Protein AF-A0A9Q3ERA1-F1 (afdb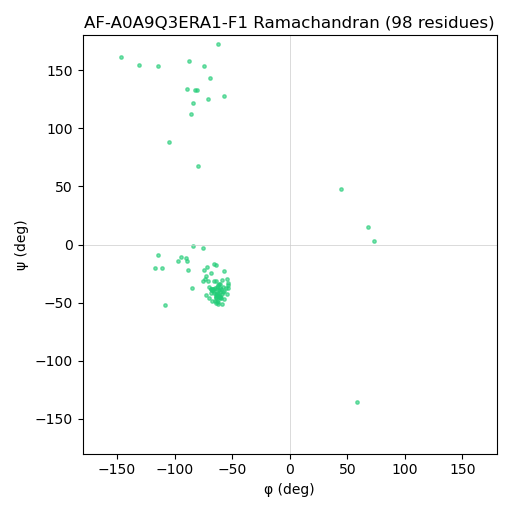_monomer)

pLDDT: mean 90.44, std 6.69, range [62.78, 97.25]

Solvent-accessible surface area (backbone atoms only — not comparable to full-atom values): 5962 Å² total; per-residue (Å²): 134,58,72,68,57,50,51,55,54,48,54,52,45,50,63,74,26,55,93,45,66,84,44,40,81,72,45,48,64,54,52,55,49,50,59,34,65,39,63,35,87,91,74,75,43,17,59,44,32,75,72,68,77,44,83,86,76,48,73,68,33,53,75,54,45,33,84,84,52,49,68,62,91,76,54,85,48,72,66,55,48,50,51,52,55,50,54,37,54,51,48,50,51,53,54,52,62,77,73,108

Organism: NCBI:txid1389203

Sequence (100 aa):
MVERGHKQLKDALVKMCGENGGKWKKYLPLVTLADRISTKQTTGFSPFELQFGQLPVLPIEIESKTFLAVEWHKISTTEELLEAGAKQSEVKEEMRMKAA

Radius of gyration: 18.14 Å; Cα contacts (8 Å, |Δi|>4): 60; chains: 1; bounding box: 37×23×52 Å

Secondary structure (DSSP, 8-state):
--HHHHHHHHHHHHHHHTT-GGGHHHHHHHHHHHHHHSPPTTTSS-HHHHHHSS----HHHHHTT-TTTS-GGG--SHHHHHHHHHHHHHHHHHHHHHH-

Nearest PDB structures (foldseek):
  3s3o-assembly1_B-2  TM=7.030E-01  e=5.774E-02  Human spumaretrovirus
  3s3n-assembly1_B-2  TM=7.057E-01  e=6.482E-02  Human spumaretrovirus
  3oyi-assembly1_B  TM=7.061E-01  e=1.030E-01  Human spumaretrovirus
  3oyj-assembly1_A-2  TM=6.303E-01  e=6.118E-02  Human spumaretrovirus
  7q5b-assembly1_A  TM=5.302E-01  e=1.156E-01  Saccharomyces cerevisiae S288C

Mean predicted aligned error: 5.43 Å

Structure (mmCIF, N/CA/C/O backbone):
data_AF-A0A9Q3ERA1-F1
#
_entry.id   AF-A0A9Q3ERA1-F1
#
loop_
_atom_site.group_PDB
_atom_site.id
_atom_site.type_symbol
_atom_site.label_atom_id
_atom_site.label_alt_id
_atom_site.label_comp_id
_atom_site.label_asym_id
_atom_site.label_entity_id
_atom_site.label_seq_id
_atom_site.pdbx_PDB_ins_code
_atom_site.Cartn_x
_atom_site.Cartn_y
_atom_site.Cartn_z
_atom_site.occupancy
_atom_site.B_iso_or_equiv
_atom_site.auth_seq_id
_atom_site.auth_comp_id
_atom_site.auth_asym_id
_atom_site.auth_atom_id
_atom_site.pdbx_PDB_model_num
ATOM 1 N N . MET A 1 1 ? -7.456 4.338 -23.289 1.00 62.78 1 MET A N 1
ATOM 2 C CA . MET A 1 1 ? -6.239 4.930 -22.689 1.00 62.78 1 MET A CA 1
ATOM 3 C C . MET A 1 1 ? -5.369 3.812 -22.115 1.00 62.78 1 MET A C 1
ATOM 5 O O . MET A 1 1 ? -5.337 3.630 -20.911 1.00 62.78 1 MET A O 1
ATOM 9 N N . VAL A 1 2 ? -4.724 3.017 -22.971 1.00 70.75 2 VAL A N 1
ATOM 10 C CA . VAL A 1 2 ? -3.921 1.851 -22.541 1.00 70.75 2 VAL A CA 1
ATOM 11 C C . VAL A 1 2 ? -2.434 2.163 -22.724 1.00 70.75 2 VAL A C 1
ATOM 13 O O . VAL A 1 2 ? -1.669 2.184 -21.765 1.00 70.75 2 VAL A O 1
ATOM 16 N N . GLU A 1 3 ? -2.067 2.606 -23.926 1.00 79.50 3 GLU A N 1
ATOM 17 C CA . GLU A 1 3 ? -0.684 2.937 -24.297 1.00 79.50 3 GLU A CA 1
ATOM 18 C C . GLU A 1 3 ? -0.019 4.017 -23.427 1.00 79.50 3 GLU A C 1
ATOM 20 O O . GLU A 1 3 ? 1.165 3.919 -23.103 1.00 79.50 3 GLU A O 1
ATOM 25 N N . ARG A 1 4 ? -0.764 5.046 -22.991 1.00 77.31 4 ARG A N 1
ATOM 26 C CA . ARG A 1 4 ? -0.191 6.101 -22.133 1.00 77.31 4 ARG A CA 1
ATOM 27 C C . ARG A 1 4 ? 0.176 5.583 -20.740 1.00 77.31 4 ARG A C 1
ATOM 29 O O . ARG A 1 4 ? 1.256 5.912 -20.264 1.00 77.31 4 ARG A O 1
ATOM 36 N N . GLY A 1 5 ? -0.673 4.746 -20.138 1.00 77.00 5 GLY A N 1
ATOM 37 C CA . GLY A 1 5 ? -0.401 4.140 -18.829 1.00 77.00 5 GLY A CA 1
ATOM 38 C C . GLY A 1 5 ? 0.769 3.157 -18.882 1.00 77.00 5 GLY A C 1
ATOM 39 O O . GLY A 1 5 ? 1.629 3.153 -18.002 1.00 77.00 5 GLY A O 1
ATOM 40 N N . HIS A 1 6 ? 0.869 2.386 -19.969 1.00 85.69 6 HIS A N 1
ATOM 41 C CA . HIS A 1 6 ? 1.984 1.462 -20.182 1.00 85.69 6 HIS A CA 1
ATOM 42 C C . HIS A 1 6 ? 3.340 2.164 -20.263 1.00 85.69 6 HIS A C 1
ATOM 44 O O . HIS A 1 6 ? 4.334 1.610 -19.794 1.00 85.69 6 HIS A O 1
ATOM 50 N N . LYS A 1 7 ? 3.398 3.387 -20.808 1.00 90.88 7 LYS A N 1
ATOM 51 C CA . LYS A 1 7 ? 4.644 4.161 -20.849 1.00 90.88 7 LYS A CA 1
ATOM 52 C C . LYS A 1 7 ? 5.200 4.396 -19.442 1.00 90.88 7 LYS A C 1
ATOM 54 O O . LYS A 1 7 ? 6.347 4.052 -19.186 1.00 90.88 7 LYS A O 1
ATOM 59 N N . GLN A 1 8 ? 4.379 4.903 -18.526 1.00 89.75 8 GLN A N 1
ATOM 60 C CA . GLN A 1 8 ? 4.805 5.223 -17.157 1.00 89.75 8 GLN A CA 1
ATOM 61 C C . GLN A 1 8 ? 5.202 3.966 -16.373 1.00 89.75 8 GLN A C 1
ATOM 63 O O . GLN A 1 8 ? 6.212 3.969 -15.670 1.00 89.75 8 GLN A O 1
ATOM 68 N N . LEU A 1 9 ? 4.454 2.872 -16.547 1.00 92.38 9 LEU A N 1
ATOM 69 C CA . LEU A 1 9 ? 4.764 1.582 -15.930 1.00 92.38 9 LEU A CA 1
ATOM 70 C C . LEU A 1 9 ? 6.115 1.032 -16.412 1.00 92.38 9 LEU A C 1
ATOM 72 O O . LEU A 1 9 ? 6.931 0.578 -15.609 1.00 92.38 9 LEU A O 1
ATOM 76 N N . LYS A 1 10 ? 6.369 1.102 -17.724 1.00 93.44 10 LYS A N 1
ATOM 77 C CA . LYS A 1 10 ? 7.634 0.680 -18.332 1.00 93.44 10 LYS A CA 1
ATOM 78 C C . LYS A 1 10 ? 8.797 1.538 -17.841 1.00 93.44 10 LYS A C 1
ATOM 80 O O . LYS A 1 10 ? 9.824 0.985 -17.461 1.00 93.44 10 LYS A O 1
ATOM 85 N N . ASP A 1 11 ? 8.635 2.857 -17.817 1.00 94.38 11 ASP A N 1
ATOM 86 C CA . ASP A 1 11 ? 9.686 3.783 -17.387 1.00 94.38 11 ASP A CA 1
ATOM 87 C C . ASP A 1 11 ? 10.056 3.544 -15.909 1.00 94.38 11 ASP A C 1
ATOM 89 O O . ASP A 1 11 ? 11.238 3.472 -15.563 1.00 94.38 11 ASP A O 1
ATOM 93 N N . ALA A 1 12 ? 9.061 3.311 -15.044 1.00 95.06 12 ALA A N 1
ATOM 94 C CA . ALA A 1 12 ? 9.282 2.918 -13.652 1.00 95.06 12 ALA A CA 1
ATOM 95 C C . ALA A 1 12 ? 9.991 1.558 -13.536 1.00 95.06 12 ALA A C 1
ATOM 97 O O . ALA A 1 12 ? 10.925 1.414 -12.748 1.00 95.06 12 ALA A O 1
ATOM 98 N N . LEU A 1 13 ? 9.595 0.565 -14.340 1.00 95.56 13 LEU A N 1
ATOM 99 C CA . LEU A 1 13 ? 10.223 -0.756 -14.336 1.00 95.56 13 LEU A CA 1
ATOM 100 C C . LEU A 1 13 ? 11.691 -0.700 -14.772 1.00 95.56 13 LEU A C 1
ATOM 102 O O . LEU A 1 13 ? 12.539 -1.302 -14.114 1.00 95.56 13 LEU A O 1
ATOM 106 N N . VAL A 1 14 ? 12.001 0.045 -15.837 1.00 95.69 14 VAL A N 1
ATOM 107 C CA . VAL A 1 14 ? 13.380 0.275 -16.298 1.00 95.69 14 VAL A CA 1
ATOM 108 C C . VAL A 1 14 ? 14.196 0.942 -15.193 1.00 95.69 14 VAL A C 1
ATOM 110 O O . VAL A 1 14 ? 15.279 0.462 -14.862 1.00 95.69 14 VAL A O 1
ATOM 113 N N . LYS A 1 15 ? 13.646 1.978 -14.547 1.00 96.06 15 LYS A N 1
ATOM 114 C CA . LYS A 1 15 ? 14.303 2.663 -13.426 1.00 96.06 15 LYS A CA 1
ATOM 115 C C . LYS A 1 15 ? 14.610 1.717 -12.260 1.00 96.06 15 LYS A C 1
ATOM 117 O O . LYS A 1 15 ? 15.704 1.776 -11.711 1.00 96.06 15 LYS A O 1
ATOM 122 N N . MET A 1 16 ? 13.681 0.829 -11.903 1.00 96.19 16 MET A N 1
ATOM 123 C CA . MET A 1 16 ? 13.875 -0.139 -10.814 1.00 96.19 16 MET A CA 1
ATOM 124 C C . MET A 1 16 ? 14.871 -1.252 -11.164 1.00 96.19 16 MET A C 1
ATOM 126 O O . MET A 1 16 ? 15.566 -1.756 -10.283 1.00 96.19 16 MET A O 1
ATOM 130 N N . CYS A 1 17 ? 14.962 -1.641 -12.438 1.00 95.38 17 CYS A N 1
ATOM 131 C CA . CYS A 1 17 ? 15.950 -2.623 -12.890 1.00 95.38 17 CYS A CA 1
ATOM 132 C C . CYS A 1 17 ? 17.377 -2.049 -12.921 1.00 95.38 17 CYS A C 1
ATOM 134 O O . CYS A 1 17 ? 18.341 -2.802 -12.744 1.00 95.38 17 CYS A O 1
ATOM 136 N N . GLY A 1 18 ? 17.510 -0.730 -13.102 1.00 92.94 18 GLY A N 1
ATOM 137 C CA . GLY A 1 18 ? 18.798 -0.059 -13.254 1.00 92.94 18 GLY A CA 1
ATOM 138 C C . 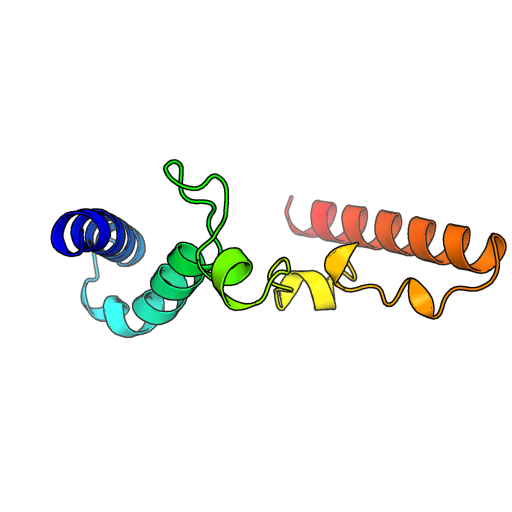GLY A 1 18 ? 19.566 -0.628 -14.447 1.00 92.94 18 GLY A C 1
ATOM 139 O O . GLY A 1 18 ? 18.991 -0.886 -15.501 1.00 92.94 18 GLY A O 1
ATOM 140 N N . GLU A 1 19 ? 20.857 -0.888 -14.262 1.00 92.31 19 GLU A N 1
ATOM 141 C CA . GLU A 1 19 ? 21.726 -1.454 -15.306 1.00 92.31 19 GLU A CA 1
ATOM 142 C C . GLU A 1 19 ? 21.444 -2.938 -15.598 1.00 92.31 19 GLU A C 1
ATOM 144 O O . GLU A 1 19 ? 21.799 -3.448 -16.658 1.00 92.31 19 GLU A O 1
ATOM 149 N N . ASN A 1 20 ? 20.778 -3.652 -14.680 1.00 92.06 20 ASN A N 1
ATOM 150 C CA . ASN A 1 20 ? 20.481 -5.073 -14.842 1.00 92.06 20 ASN A CA 1
ATOM 151 C C . ASN A 1 20 ? 19.008 -5.297 -15.201 1.00 92.06 20 ASN A C 1
ATOM 153 O O . ASN A 1 20 ? 18.165 -5.580 -14.342 1.00 92.06 20 ASN A O 1
ATOM 157 N N . GLY A 1 21 ? 18.726 -5.267 -16.506 1.00 89.25 21 GLY A N 1
ATOM 158 C CA . GLY A 1 21 ? 17.405 -5.562 -17.063 1.00 89.25 21 GLY A CA 1
ATOM 159 C C . GLY A 1 21 ? 16.857 -6.945 -16.691 1.00 89.25 21 GLY A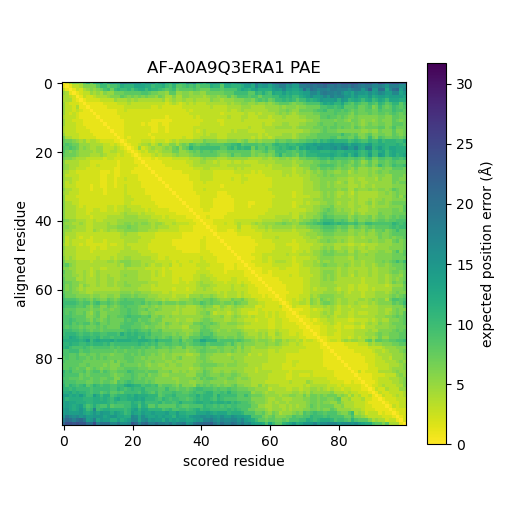 C 1
ATOM 160 O O . GLY A 1 21 ? 15.644 -7.121 -16.644 1.00 89.25 21 GLY A O 1
ATOM 161 N N . GLY A 1 22 ? 17.704 -7.918 -16.334 1.00 93.00 22 GLY A N 1
ATOM 162 C CA . GLY A 1 22 ? 17.283 -9.257 -15.903 1.00 93.00 22 GLY A CA 1
ATOM 163 C C . GLY A 1 22 ? 16.468 -9.273 -14.603 1.00 93.00 22 GLY A C 1
ATOM 164 O O . GLY A 1 22 ? 15.741 -10.232 -14.342 1.00 93.00 22 GLY A O 1
ATOM 165 N N . LYS A 1 23 ? 16.516 -8.194 -13.809 1.00 95.06 23 LYS A N 1
ATOM 166 C CA . LYS A 1 23 ? 15.739 -8.057 -12.567 1.00 95.06 23 LYS A CA 1
ATOM 167 C C . LYS A 1 23 ? 14.252 -7.755 -12.800 1.00 95.06 23 LYS A C 1
ATOM 169 O O . LYS A 1 23 ? 13.495 -7.715 -11.830 1.00 95.06 23 LYS A O 1
ATOM 174 N N . TRP A 1 24 ? 13.800 -7.582 -14.046 1.00 95.00 24 TRP A N 1
ATOM 175 C CA . TRP A 1 24 ? 12.417 -7.194 -14.353 1.00 95.00 24 TRP A CA 1
ATOM 176 C C . TRP A 1 24 ? 11.372 -8.131 -13.737 1.00 95.00 24 TRP A C 1
ATOM 178 O O . TRP A 1 24 ? 10.367 -7.654 -13.220 1.00 95.00 24 TRP A O 1
ATOM 188 N N . LYS A 1 25 ? 11.633 -9.447 -13.692 1.00 95.38 25 LYS A N 1
ATOM 189 C CA . LYS A 1 25 ? 10.726 -10.427 -13.065 1.00 95.38 25 LYS A CA 1
ATOM 190 C C . LYS A 1 25 ? 10.499 -10.150 -11.576 1.00 95.38 25 LYS A C 1
ATOM 192 O O . LYS A 1 25 ? 9.401 -10.367 -11.080 1.00 95.38 25 LYS A O 1
ATOM 197 N N . LYS A 1 26 ? 11.523 -9.648 -10.876 1.00 95.81 26 LYS A N 1
ATOM 198 C CA . LYS A 1 26 ? 11.446 -9.272 -9.457 1.00 95.81 26 LYS A CA 1
ATOM 199 C C . LYS A 1 26 ? 10.645 -7.984 -9.263 1.00 95.81 26 LYS A C 1
ATOM 201 O O . LYS A 1 26 ? 9.848 -7.897 -8.337 1.00 95.81 26 LYS A O 1
ATOM 206 N N . TYR A 1 27 ? 10.869 -6.981 -10.112 1.00 96.62 27 TYR A N 1
ATOM 207 C CA . TYR A 1 27 ? 10.287 -5.649 -9.923 1.00 96.62 27 TYR A CA 1
ATOM 208 C C . TYR A 1 27 ? 8.908 -5.471 -10.556 1.00 96.62 27 TYR A C 1
ATOM 210 O O . TYR A 1 27 ? 8.155 -4.613 -10.105 1.00 96.62 27 TYR A O 1
ATOM 218 N N . LEU A 1 28 ? 8.536 -6.278 -11.551 1.00 95.81 28 LEU A N 1
ATOM 219 C CA . LEU A 1 28 ? 7.248 -6.155 -12.230 1.00 95.81 28 LEU A CA 1
ATOM 220 C C . LEU A 1 28 ? 6.044 -6.258 -11.267 1.00 95.81 28 LEU A C 1
ATOM 222 O O . LEU A 1 28 ? 5.181 -5.377 -11.328 1.00 95.81 28 LEU A O 1
ATOM 226 N N . PRO A 1 29 ? 5.969 -7.232 -10.334 1.00 95.94 29 PRO A N 1
ATOM 227 C CA . PRO A 1 29 ? 4.889 -7.268 -9.344 1.00 95.94 29 PRO A CA 1
ATOM 228 C C . PRO A 1 29 ? 4.855 -6.024 -8.444 1.00 95.94 29 PRO A C 1
ATOM 230 O O . PRO A 1 29 ? 3.782 -5.517 -8.136 1.00 95.94 29 PRO A O 1
ATOM 233 N N . LEU A 1 30 ? 6.022 -5.490 -8.068 1.00 95.56 30 LEU A N 1
ATOM 234 C CA . LEU A 1 30 ? 6.126 -4.320 -7.190 1.00 95.56 30 LEU A CA 1
ATOM 235 C C . LEU A 1 30 ? 5.654 -3.042 -7.890 1.00 95.56 30 LEU A C 1
ATOM 237 O O . LEU A 1 30 ? 4.869 -2.279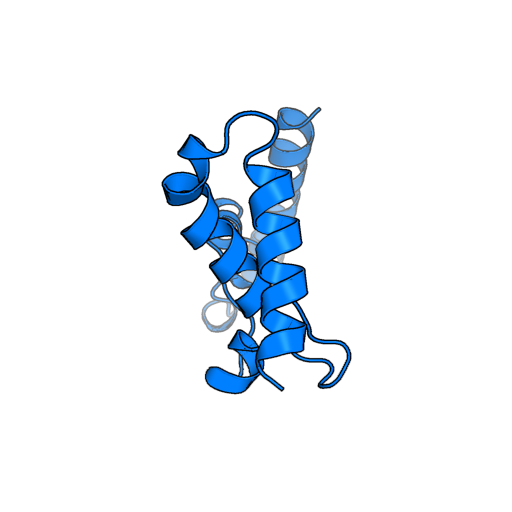 -7.336 1.00 95.56 30 LEU A O 1
ATOM 241 N N . VAL A 1 31 ? 6.091 -2.832 -9.133 1.00 95.69 31 VAL A N 1
ATOM 242 C CA . VAL A 1 31 ? 5.716 -1.662 -9.937 1.00 95.69 31 VAL A CA 1
ATOM 243 C C . VAL A 1 31 ? 4.228 -1.702 -10.300 1.00 95.69 31 VAL A C 1
ATOM 245 O O . VAL A 1 31 ? 3.551 -0.680 -10.238 1.00 95.69 31 VAL A O 1
ATOM 248 N N . THR A 1 32 ? 3.690 -2.880 -10.624 1.00 94.88 32 THR A N 1
ATOM 249 C CA . THR A 1 32 ? 2.253 -3.036 -10.917 1.00 94.88 32 THR A CA 1
ATOM 250 C C . THR A 1 32 ? 1.379 -2.866 -9.678 1.00 94.88 32 THR A C 1
ATOM 252 O O . THR A 1 32 ? 0.299 -2.290 -9.782 1.00 94.88 32 THR A O 1
ATOM 255 N N . LEU A 1 33 ? 1.828 -3.319 -8.502 1.00 95.06 33 LEU A N 1
ATOM 256 C CA . LEU A 1 33 ? 1.149 -3.023 -7.241 1.00 95.06 33 LEU A CA 1
ATOM 257 C C . LEU A 1 33 ? 1.137 -1.515 -6.976 1.00 95.06 33 LEU A C 1
ATOM 259 O O . LEU A 1 33 ? 0.063 -0.958 -6.769 1.00 95.06 33 LEU A O 1
ATOM 263 N N . ALA A 1 34 ? 2.301 -0.860 -7.054 1.00 95.00 34 ALA A N 1
ATOM 264 C CA . ALA A 1 34 ? 2.428 0.582 -6.861 1.00 95.00 34 ALA A CA 1
ATOM 265 C C . ALA A 1 34 ? 1.499 1.371 -7.798 1.00 95.00 34 ALA A C 1
ATOM 267 O O . ALA A 1 34 ? 0.817 2.292 -7.355 1.00 95.00 34 ALA A O 1
ATOM 268 N N . ASP A 1 35 ? 1.400 0.976 -9.071 1.00 94.00 35 ASP A N 1
ATOM 269 C CA . ASP A 1 35 ? 0.508 1.624 -10.036 1.00 94.00 35 ASP A CA 1
ATOM 270 C C . ASP A 1 35 ? -0.982 1.508 -9.663 1.00 94.00 35 ASP A C 1
ATOM 272 O O . ASP A 1 35 ? -1.741 2.460 -9.861 1.00 94.00 35 ASP A O 1
ATOM 276 N N . ARG A 1 36 ? -1.393 0.365 -9.097 1.00 94.88 36 ARG A N 1
ATOM 277 C CA . ARG A 1 36 ? -2.782 0.099 -8.685 1.00 94.88 36 ARG A CA 1
ATOM 278 C C . ARG A 1 36 ? -3.190 0.823 -7.408 1.00 94.88 36 ARG A C 1
ATOM 280 O O . ARG A 1 36 ? -4.366 1.140 -7.268 1.00 94.88 36 ARG A O 1
ATOM 287 N N . ILE A 1 37 ? -2.255 1.053 -6.491 1.00 95.88 37 ILE A N 1
ATOM 288 C CA . ILE A 1 37 ? -2.527 1.728 -5.211 1.00 95.88 37 ILE A CA 1
ATOM 289 C C . ILE A 1 37 ? -2.249 3.234 -5.260 1.00 95.88 37 ILE A C 1
ATOM 291 O O . ILE A 1 37 ? -2.619 3.952 -4.341 1.00 95.88 37 ILE A O 1
ATOM 295 N N . SER A 1 38 ? -1.611 3.730 -6.324 1.00 94.69 38 SER A N 1
ATOM 296 C CA . SER A 1 38 ? -1.339 5.159 -6.487 1.00 94.69 38 SER A CA 1
ATOM 297 C C . SER A 1 38 ? -2.549 5.901 -7.042 1.00 94.69 38 SER A C 1
ATOM 299 O O . SER A 1 38 ? -3.134 5.502 -8.054 1.00 94.69 38 SER A O 1
ATOM 301 N N . THR A 1 39 ? -2.876 7.032 -6.423 1.00 95.00 39 THR A N 1
ATOM 302 C CA . THR A 1 39 ? -3.919 7.952 -6.878 1.00 95.00 39 THR A CA 1
ATOM 303 C C . THR A 1 39 ? -3.653 8.436 -8.303 1.00 95.00 39 THR A C 1
ATOM 305 O O . THR A 1 39 ? -2.571 8.941 -8.614 1.00 95.00 39 THR A O 1
ATOM 308 N N . LYS A 1 40 ? -4.645 8.315 -9.19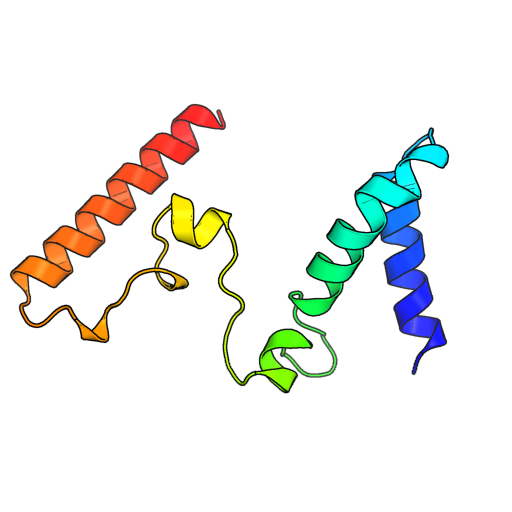3 1.00 92.38 40 LYS A N 1
ATOM 309 C CA . LYS A 1 40 ? -4.550 8.850 -10.558 1.00 92.38 40 LYS A CA 1
ATOM 310 C C . LYS A 1 40 ? -5.060 10.286 -10.588 1.00 92.38 40 LYS A C 1
ATOM 312 O O . LYS A 1 40 ? -6.154 10.572 -10.115 1.00 92.38 40 LYS A O 1
ATOM 317 N N . GLN A 1 41 ? -4.313 11.179 -11.236 1.00 90.62 41 GLN A N 1
ATOM 318 C CA . GLN A 1 41 ? -4.686 12.598 -11.356 1.00 90.62 41 GLN A CA 1
ATOM 319 C C . GLN A 1 41 ? -6.043 12.822 -12.040 1.00 90.62 41 GLN A C 1
ATOM 321 O O . GLN A 1 41 ? -6.726 13.793 -11.748 1.00 90.62 41 GLN A O 1
ATOM 326 N N . THR A 1 42 ? -6.439 11.932 -12.952 1.00 90.12 42 THR A N 1
ATOM 327 C CA . THR A 1 42 ? -7.686 12.059 -13.719 1.00 90.12 42 THR A CA 1
ATOM 328 C C . THR A 1 42 ? -8.936 11.763 -12.902 1.00 90.12 42 THR A C 1
ATOM 330 O O . THR A 1 42 ? -9.997 12.281 -13.223 1.00 90.12 42 THR A O 1
ATOM 333 N N . THR A 1 43 ? -8.833 10.890 -11.900 1.00 93.12 43 THR A N 1
ATOM 334 C CA . THR A 1 43 ? -9.977 10.443 -11.090 1.00 93.12 43 THR A CA 1
ATOM 335 C C . THR A 1 43 ? -9.910 10.961 -9.662 1.00 93.12 43 THR A C 1
ATOM 337 O O . THR A 1 43 ? -10.931 10.974 -8.993 1.00 93.12 43 THR A O 1
ATOM 340 N N . GLY A 1 44 ? -8.730 11.360 -9.180 1.00 95.81 44 GLY A N 1
ATOM 341 C CA . GLY A 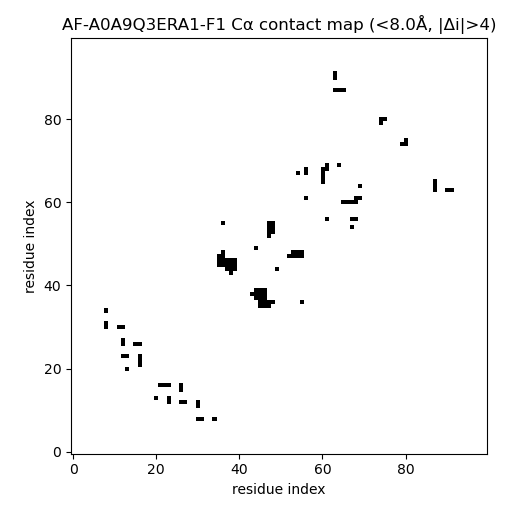1 44 ? -8.510 11.685 -7.770 1.00 95.81 44 GLY A CA 1
ATOM 342 C C . GLY A 1 44 ? -8.467 10.458 -6.853 1.00 95.81 44 GLY A C 1
ATOM 343 O O . GLY A 1 44 ? -8.277 10.618 -5.655 1.00 95.81 44 GLY A O 1
ATOM 344 N N . PHE A 1 45 ? -8.572 9.245 -7.410 1.00 95.81 45 PHE A N 1
ATOM 345 C CA . PHE A 1 45 ? -8.577 7.972 -6.682 1.00 95.81 45 PHE A CA 1
ATOM 346 C C . PHE A 1 45 ? -7.596 6.981 -7.308 1.00 95.81 45 PHE A C 1
ATOM 348 O O . PHE A 1 45 ? -7.282 7.060 -8.503 1.00 95.81 45 PHE A O 1
ATOM 355 N N . SER A 1 46 ? -7.102 6.032 -6.521 1.00 96.00 46 SER A N 1
ATOM 356 C CA . SER A 1 46 ? -6.336 4.897 -7.032 1.00 96.00 46 SER A CA 1
ATOM 357 C C . SER A 1 46 ? -7.249 3.871 -7.721 1.00 96.00 46 SER A C 1
ATOM 359 O O . SER A 1 46 ? -8.432 3.760 -7.387 1.00 96.00 46 SER A O 1
ATOM 361 N N . PRO A 1 47 ? -6.732 3.079 -8.680 1.00 95.38 47 PRO A N 1
ATOM 362 C CA . PRO A 1 47 ? -7.483 1.963 -9.253 1.00 95.38 47 PRO A CA 1
ATOM 363 C C . PRO A 1 47 ? -8.015 0.984 -8.198 1.00 95.38 47 PRO A C 1
ATOM 365 O O . PRO A 1 47 ? -9.106 0.449 -8.364 1.00 95.38 47 PRO A O 1
ATOM 368 N N . PHE A 1 48 ? -7.265 0.765 -7.113 1.00 97.25 48 PHE A N 1
ATOM 369 C CA . PHE A 1 48 ? -7.701 -0.066 -5.993 1.00 97.25 48 PHE A CA 1
ATOM 370 C C . PHE A 1 48 ? -8.944 0.515 -5.308 1.00 97.25 48 PHE A C 1
ATOM 372 O O . PHE A 1 48 ? -9.937 -0.191 -5.150 1.00 97.25 48 PHE A O 1
ATOM 379 N N . GLU A 1 49 ? -8.929 1.805 -4.968 1.00 96.94 49 GLU A N 1
ATOM 380 C CA . GLU A 1 49 ? -10.084 2.476 -4.356 1.00 96.94 49 GLU A CA 1
ATOM 381 C C . GLU A 1 49 ? -11.313 2.434 -5.264 1.00 96.94 49 GLU A C 1
ATOM 383 O O . GLU A 1 49 ? -12.411 2.152 -4.796 1.00 96.94 49 GLU A O 1
ATOM 388 N N . LEU A 1 50 ? -11.140 2.640 -6.572 1.00 97.06 50 LEU A N 1
ATOM 389 C CA . LEU A 1 50 ? -12.249 2.558 -7.528 1.00 97.06 50 LEU A CA 1
ATOM 390 C C . LEU A 1 50 ? -12.853 1.149 -7.618 1.00 97.06 50 LEU A C 1
ATOM 392 O O . LEU A 1 50 ? -14.044 1.010 -7.882 1.00 97.06 50 LEU A O 1
ATOM 396 N N . GLN A 1 51 ? -12.043 0.110 -7.414 1.00 97.25 51 GLN A N 1
ATOM 397 C CA . GLN A 1 51 ? -12.478 -1.282 -7.512 1.00 97.25 51 GLN A CA 1
ATOM 398 C C . GLN A 1 51 ? -13.109 -1.807 -6.216 1.00 97.25 51 GLN A C 1
ATOM 400 O O . GLN A 1 51 ? -14.039 -2.611 -6.278 1.00 97.25 51 GLN A O 1
ATOM 405 N N . PHE A 1 52 ? -12.582 -1.400 -5.059 1.00 96.50 52 PHE A N 1
ATOM 406 C CA . PHE A 1 52 ? -12.942 -1.966 -3.753 1.00 96.50 52 PHE A CA 1
ATOM 407 C C . PHE A 1 52 ? -13.654 -0.981 -2.821 1.00 96.50 52 PHE A C 1
ATOM 409 O O . PHE A 1 52 ? -14.121 -1.393 -1.761 1.00 96.50 52 PHE A O 1
ATOM 416 N N . GLY A 1 53 ? -13.724 0.302 -3.179 1.00 96.06 53 GLY A N 1
ATOM 417 C CA . GLY A 1 53 ? -14.355 1.345 -2.368 1.00 96.06 53 GLY A CA 1
ATOM 418 C C . GLY A 1 53 ? -13.618 1.671 -1.065 1.00 96.06 53 GLY A C 1
ATOM 419 O O . GLY A 1 53 ? -14.206 2.287 -0.182 1.00 96.06 53 GLY A O 1
ATOM 420 N N . GLN A 1 54 ? -12.361 1.246 -0.913 1.00 93.38 54 GLN A N 1
ATOM 421 C CA . GLN A 1 54 ? -11.565 1.443 0.301 1.00 93.38 54 GLN A CA 1
ATOM 422 C C . GLN A 1 54 ? -10.078 1.627 -0.019 1.00 93.38 54 GLN A C 1
ATOM 424 O O . GLN A 1 54 ? -9.615 1.237 -1.094 1.00 93.38 54 GLN A O 1
ATOM 429 N N . LEU A 1 55 ? -9.328 2.182 0.935 1.00 94.31 55 LEU A N 1
ATOM 430 C CA . LEU A 1 55 ? -7.875 2.301 0.837 1.00 94.31 55 LEU A CA 1
ATOM 431 C C . LEU A 1 55 ? -7.200 0.920 0.939 1.00 94.31 55 LEU A C 1
ATOM 433 O O . LEU A 1 55 ? -7.652 0.066 1.704 1.00 94.31 55 LEU A O 1
ATOM 437 N N . PRO A 1 56 ? -6.107 0.680 0.196 1.00 93.69 56 PRO A N 1
ATOM 438 C CA . PRO A 1 56 ? -5.357 -0.563 0.303 1.00 93.69 56 PRO A CA 1
ATOM 439 C C . PRO A 1 56 ? -4.601 -0.636 1.634 1.00 93.69 56 PRO A C 1
ATOM 441 O O . PRO A 1 56 ? -3.776 0.225 1.933 1.00 93.69 56 PRO A O 1
ATOM 444 N N . VAL A 1 57 ? -4.822 -1.705 2.401 1.00 93.38 57 VAL A N 1
ATOM 445 C CA . VAL A 1 57 ? -4.019 -2.024 3.592 1.00 93.38 57 VAL A CA 1
ATOM 446 C C . VAL A 1 57 ? -2.781 -2.810 3.153 1.00 93.38 57 VAL A C 1
ATOM 448 O O . VAL A 1 57 ? -2.888 -3.935 2.663 1.00 93.38 57 VAL A O 1
ATOM 451 N N . LEU A 1 58 ? -1.596 -2.209 3.281 1.00 92.06 58 LEU A N 1
ATOM 452 C CA . LEU A 1 58 ? -0.331 -2.832 2.874 1.00 92.06 58 LEU A CA 1
ATOM 453 C C . LEU A 1 58 ? 0.262 -3.683 4.010 1.00 92.06 58 LEU A C 1
ATOM 455 O O . LEU A 1 58 ? -0.003 -3.405 5.176 1.00 92.06 58 LEU A O 1
ATOM 459 N N . PRO A 1 59 ? 1.137 -4.668 3.724 1.00 90.12 59 PRO A N 1
ATOM 460 C CA . PRO A 1 59 ? 1.783 -5.461 4.775 1.00 90.12 59 PRO A CA 1
ATOM 461 C C . PRO A 1 59 ? 2.506 -4.618 5.839 1.00 90.12 59 PRO A C 1
ATOM 463 O O . PRO A 1 59 ? 2.424 -4.927 7.023 1.00 90.12 59 PRO A O 1
ATOM 466 N N . ILE A 1 60 ? 3.137 -3.513 5.427 1.00 87.56 60 ILE A N 1
ATOM 467 C CA . ILE A 1 60 ? 3.797 -2.570 6.343 1.00 87.56 60 ILE A CA 1
ATOM 468 C C . ILE A 1 60 ? 2.811 -1.855 7.277 1.00 87.56 60 ILE A C 1
ATOM 470 O O . ILE A 1 60 ? 3.156 -1.555 8.418 1.00 87.56 60 ILE A O 1
ATOM 474 N N . GLU A 1 61 ? 1.579 -1.619 6.818 1.00 89.94 61 GLU A N 1
ATOM 475 C CA . GLU A 1 61 ? 0.515 -1.008 7.618 1.00 89.94 61 GLU A CA 1
ATOM 476 C C . GLU A 1 61 ? 0.087 -1.963 8.738 1.00 89.94 61 GLU A C 1
ATOM 478 O O . GLU A 1 61 ? -0.113 -1.540 9.873 1.00 89.94 61 GLU A O 1
ATOM 483 N N . ILE A 1 62 ? 0.016 -3.264 8.431 1.00 88.69 62 ILE A N 1
ATOM 484 C CA . ILE A 1 62 ? -0.312 -4.321 9.396 1.00 88.69 62 ILE A CA 1
ATOM 485 C C . ILE A 1 62 ? 0.805 -4.466 10.430 1.00 88.69 62 ILE A C 1
ATOM 487 O O . ILE A 1 62 ? 0.533 -4.477 11.629 1.00 88.69 62 ILE A O 1
ATOM 491 N N . GLU A 1 63 ? 2.057 -4.548 9.973 1.00 86.19 63 GLU A N 1
ATOM 492 C CA . GLU A 1 63 ? 3.227 -4.680 10.847 1.00 86.19 63 GLU A CA 1
ATOM 493 C C . GLU A 1 63 ? 3.364 -3.480 11.792 1.00 86.19 63 GLU A C 1
ATOM 495 O O . GLU A 1 63 ? 3.534 -3.651 12.998 1.00 86.19 63 GLU A O 1
ATOM 500 N N . SER A 1 64 ? 3.202 -2.267 11.259 1.00 82.44 64 SER A N 1
ATOM 501 C CA . SER A 1 64 ? 3.324 -1.027 12.034 1.00 82.44 64 SER A CA 1
ATOM 502 C C . SER A 1 64 ? 2.036 -0.652 12.778 1.00 82.44 64 SER A C 1
ATOM 504 O O . SER A 1 64 ? 2.003 0.377 13.450 1.00 82.44 64 SER A O 1
ATOM 506 N N . LYS A 1 65 ? 0.965 -1.450 12.634 1.00 85.69 65 LYS A N 1
ATOM 507 C CA . LYS A 1 65 ? -0.388 -1.175 13.147 1.00 85.69 65 LYS A CA 1
ATOM 508 C C . LYS A 1 65 ? -0.830 0.264 12.884 1.00 85.69 65 LYS A C 1
ATOM 510 O O . LYS A 1 65 ? -1.302 0.958 13.786 1.00 85.69 65 LYS A O 1
ATOM 515 N N . THR A 1 66 ? -0.655 0.737 11.656 1.00 87.81 66 THR A N 1
ATOM 516 C CA . THR A 1 66 ? -1.066 2.091 11.272 1.00 87.81 66 THR A CA 1
ATOM 517 C C . THR A 1 66 ? -2.579 2.260 11.403 1.00 87.81 66 THR A C 1
ATOM 519 O O . THR A 1 66 ? -3.326 1.304 11.623 1.00 87.81 66 THR A O 1
ATOM 522 N N . PHE A 1 67 ? -3.061 3.491 11.235 1.00 87.69 67 PHE A N 1
ATOM 523 C CA . PHE A 1 67 ? -4.484 3.793 11.359 1.00 87.69 67 PHE A CA 1
ATOM 524 C C . PHE A 1 67 ? -5.376 2.912 10.468 1.00 87.69 67 PHE A C 1
ATOM 526 O O . PHE A 1 67 ? -6.473 2.557 10.881 1.00 87.69 67 PHE A O 1
ATOM 533 N N . LEU A 1 68 ? -4.902 2.512 9.284 1.00 88.88 68 LEU A N 1
ATOM 534 C CA . LEU A 1 68 ? -5.659 1.663 8.358 1.00 88.88 68 LEU A CA 1
ATOM 535 C C . LEU A 1 68 ? -5.733 0.190 8.789 1.00 88.88 68 LEU A C 1
ATOM 537 O O . LEU A 1 68 ? -6.629 -0.522 8.347 1.00 88.88 68 LEU A O 1
ATOM 541 N N . ALA A 1 69 ? -4.801 -0.273 9.623 1.00 89.12 69 ALA A N 1
ATOM 542 C CA . ALA A 1 69 ? -4.717 -1.668 10.048 1.00 89.12 69 ALA A CA 1
ATOM 543 C C . ALA A 1 69 ? -5.377 -1.945 11.409 1.00 89.12 69 ALA A C 1
ATOM 545 O O . ALA A 1 69 ? -5.584 -3.105 11.763 1.00 89.12 69 ALA A O 1
ATOM 546 N N . VAL A 1 70 ? -5.695 -0.906 12.189 1.00 89.19 70 VAL A N 1
ATOM 547 C CA . VAL A 1 70 ? -6.339 -1.059 13.500 1.00 89.19 70 VAL A CA 1
ATOM 548 C C . VAL A 1 70 ? -7.842 -1.282 13.340 1.00 89.19 70 VAL A C 1
ATOM 550 O O . VAL A 1 70 ? -8.543 -0.555 12.638 1.00 89.19 70 VAL A O 1
ATOM 553 N N . GLU A 1 71 ? -8.364 -2.279 14.050 1.00 89.19 71 GLU A N 1
ATOM 554 C CA . GLU A 1 71 ? -9.791 -2.596 14.086 1.00 89.19 71 GLU A CA 1
ATOM 555 C C . GLU A 1 71 ? -10.552 -1.651 15.030 1.00 89.19 71 GLU A C 1
ATOM 557 O O . GLU A 1 71 ? -11.068 -2.066 16.065 1.00 89.19 71 GLU A O 1
ATOM 562 N N . TRP A 1 72 ? -10.647 -0.367 14.670 1.00 89.50 72 TRP A N 1
ATOM 563 C CA . TRP A 1 72 ? -11.262 0.675 15.511 1.00 89.50 72 TRP A CA 1
ATOM 564 C C . TRP A 1 72 ? -12.690 0.355 15.962 1.00 89.50 72 TRP A C 1
ATOM 566 O O . TRP A 1 72 ? -13.097 0.749 17.045 1.00 89.50 72 TRP A O 1
ATOM 576 N N . HIS A 1 73 ? -13.443 -0.400 15.161 1.00 90.19 73 HIS A N 1
ATOM 577 C CA . HIS A 1 73 ? -14.806 -0.825 15.486 1.00 90.19 73 HIS A CA 1
ATOM 578 C C . HIS A 1 73 ? -14.893 -1.776 16.696 1.00 90.19 73 HIS A C 1
ATOM 580 O O . HIS A 1 73 ? -15.982 -1.974 17.227 1.00 90.19 73 HIS A O 1
ATOM 586 N N . LYS A 1 74 ? -13.775 -2.383 17.116 1.00 92.25 74 LYS A N 1
ATOM 587 C CA . LYS A 1 74 ? -13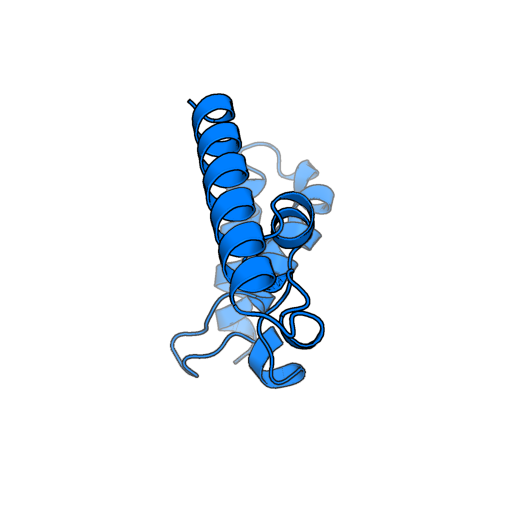.689 -3.224 18.321 1.00 92.25 74 LYS A CA 1
ATOM 588 C C . LYS A 1 74 ? -13.347 -2.428 19.578 1.00 92.25 74 LYS A C 1
ATOM 590 O O . LYS A 1 74 ? -13.480 -2.963 20.672 1.00 92.25 74 LYS A O 1
ATOM 595 N N . ILE A 1 75 ? -12.898 -1.184 19.421 1.00 92.81 75 ILE A N 1
ATOM 596 C CA . ILE A 1 75 ? -12.564 -0.291 20.527 1.00 92.81 75 ILE A CA 1
ATOM 597 C C . ILE A 1 75 ? -13.855 0.375 20.982 1.00 92.81 75 ILE A C 1
ATOM 599 O O . ILE A 1 75 ? -14.546 1.021 20.195 1.00 92.81 75 ILE A O 1
ATOM 603 N N . SER A 1 76 ? -14.188 0.191 22.254 1.00 93.00 76 SER A N 1
ATOM 604 C CA . SER A 1 76 ? -15.480 0.616 22.802 1.00 93.00 76 SER A CA 1
ATOM 605 C C . SER A 1 76 ? -15.350 1.681 23.884 1.00 93.00 76 SER A C 1
ATOM 607 O O . SER A 1 76 ? -16.308 2.412 24.140 1.00 93.00 76 SER A O 1
ATOM 609 N N . THR A 1 77 ? -14.166 1.810 24.490 1.00 96.19 77 THR A N 1
ATOM 610 C CA . THR A 1 77 ? -13.908 2.781 25.554 1.00 96.19 77 THR A CA 1
ATOM 611 C C . THR A 1 77 ? -12.899 3.845 25.131 1.00 96.19 77 THR A C 1
ATOM 613 O O . THR A 1 77 ? -12.031 3.632 24.283 1.00 96.19 77 THR A O 1
ATOM 616 N N . THR A 1 78 ? -12.993 5.020 25.756 1.00 95.31 78 THR A N 1
ATOM 617 C CA . THR A 1 78 ? -12.019 6.101 25.558 1.00 95.31 78 THR A CA 1
ATOM 618 C C . THR A 1 78 ? -10.618 5.688 26.011 1.00 95.31 78 THR A C 1
ATOM 620 O O . THR A 1 78 ? -9.639 6.083 25.389 1.00 95.31 78 THR A O 1
ATOM 623 N N . GLU A 1 79 ? -10.510 4.886 27.072 1.00 96.44 79 GLU A N 1
ATOM 624 C CA . GLU A 1 79 ? -9.228 4.386 27.578 1.00 96.44 79 GLU A CA 1
ATOM 625 C C . GLU A 1 79 ? -8.530 3.489 26.547 1.00 96.44 79 GLU A C 1
ATOM 627 O O . GLU A 1 79 ? -7.375 3.740 26.209 1.00 96.44 79 GLU A O 1
ATOM 632 N N . GLU A 1 80 ? -9.248 2.523 25.966 1.00 93.75 80 GLU A N 1
ATOM 633 C CA . GLU A 1 80 ? -8.739 1.657 24.892 1.00 93.75 80 GLU A CA 1
ATOM 634 C C . GLU A 1 80 ? -8.318 2.460 23.654 1.00 93.75 80 GLU A C 1
ATOM 636 O O . GLU A 1 80 ? -7.304 2.159 23.023 1.00 93.75 80 GLU A O 1
ATOM 641 N N . LEU A 1 81 ? -9.077 3.507 23.307 1.00 92.94 81 LEU A N 1
ATOM 642 C CA . LEU A 1 81 ? -8.749 4.384 22.184 1.00 92.94 81 LEU A CA 1
ATOM 643 C C . LEU A 1 81 ? -7.430 5.132 22.419 1.00 92.94 81 LEU A C 1
ATOM 645 O O . LEU A 1 81 ? -6.586 5.200 21.523 1.00 92.94 81 LEU A O 1
ATOM 649 N N . LEU A 1 82 ? -7.250 5.682 23.623 1.00 94.38 82 LEU A N 1
ATOM 650 C CA . LEU A 1 82 ? -6.025 6.378 24.012 1.00 94.38 82 LEU A CA 1
ATOM 651 C C . LEU A 1 82 ? -4.835 5.418 24.067 1.00 94.38 82 LEU A C 1
ATOM 653 O O . LEU A 1 82 ? -3.759 5.757 23.576 1.00 94.38 82 LEU A O 1
ATOM 657 N N . GLU A 1 83 ? -5.033 4.212 24.598 1.00 93.06 83 GLU A N 1
ATOM 658 C CA . GLU A 1 83 ? -4.004 3.174 24.638 1.00 93.06 83 GLU A CA 1
ATOM 659 C C . GLU A 1 83 ? -3.569 2.764 23.220 1.00 93.06 83 GLU A C 1
ATOM 661 O O . GLU A 1 83 ? -2.373 2.697 22.927 1.00 93.06 83 GLU A O 1
ATOM 666 N N . ALA A 1 84 ? -4.523 2.547 22.308 1.00 90.56 84 ALA A N 1
ATOM 667 C CA . ALA A 1 84 ? -4.238 2.225 20.913 1.00 90.56 84 ALA A CA 1
ATOM 668 C C . ALA A 1 84 ? -3.459 3.352 20.213 1.00 90.56 84 ALA A C 1
ATOM 670 O O . ALA A 1 84 ? -2.459 3.083 19.543 1.00 90.56 84 ALA A O 1
ATOM 6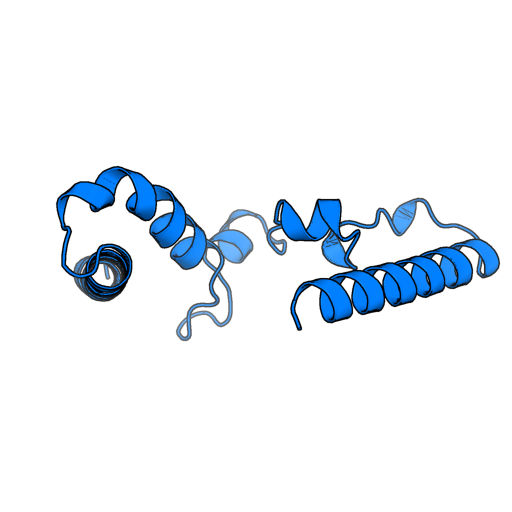71 N N . GLY A 1 85 ? -3.866 4.611 20.407 1.00 89.50 85 GLY A N 1
ATOM 672 C CA . GLY A 1 85 ? -3.167 5.773 19.848 1.00 89.50 85 GLY A CA 1
ATOM 673 C C . GLY A 1 85 ? -1.751 5.969 20.412 1.00 89.50 85 GLY A C 1
ATOM 674 O O . GLY A 1 85 ? -0.825 6.309 19.668 1.00 89.50 85 GLY A O 1
ATOM 675 N N . ALA A 1 86 ? -1.550 5.708 21.708 1.00 91.75 86 ALA A N 1
ATOM 676 C CA . ALA A 1 86 ? -0.232 5.759 22.339 1.00 91.75 86 ALA A CA 1
ATOM 677 C C . ALA A 1 86 ? 0.704 4.684 21.764 1.00 91.75 86 ALA A C 1
ATOM 679 O O . ALA A 1 86 ? 1.795 5.013 21.295 1.00 91.75 86 ALA A O 1
ATOM 680 N N . LYS A 1 87 ? 0.235 3.430 21.673 1.00 88.56 87 LYS A N 1
ATOM 681 C CA . LYS A 1 87 ? 0.990 2.312 21.078 1.00 88.56 87 LYS A CA 1
ATOM 682 C C . LYS A 1 87 ? 1.408 2.596 19.632 1.00 88.56 87 LYS A C 1
ATOM 684 O O . LYS A 1 87 ? 2.530 2.288 19.241 1.00 88.56 87 LYS A O 1
ATOM 689 N N . GLN A 1 88 ? 0.536 3.215 18.833 1.00 87.25 88 GLN A N 1
ATOM 690 C CA . GLN A 1 88 ? 0.884 3.628 17.466 1.00 87.25 88 GLN A CA 1
ATOM 691 C C . GLN A 1 88 ? 2.034 4.641 17.429 1.00 87.25 88 GLN A C 1
ATOM 693 O O . GLN A 1 88 ? 2.897 4.574 16.552 1.00 87.25 88 GLN A O 1
ATOM 698 N N . SER A 1 89 ? 2.045 5.584 18.372 1.00 86.56 89 SER A N 1
ATOM 699 C CA . SER A 1 89 ? 3.068 6.629 18.442 1.00 86.56 89 SER A CA 1
ATOM 700 C C . SER A 1 89 ? 4.438 6.061 18.818 1.00 86.56 89 SER A C 1
ATOM 702 O O . SER A 1 89 ? 5.439 6.464 18.231 1.00 86.56 89 SER A O 1
ATOM 704 N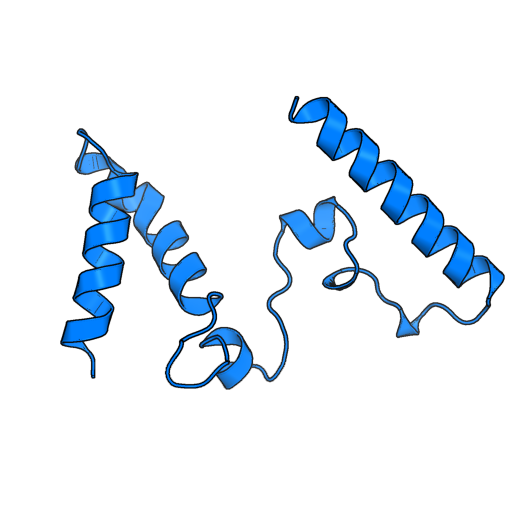 N . GLU A 1 90 ? 4.481 5.081 19.723 1.00 86.75 90 GLU A N 1
ATOM 705 C CA . GLU A 1 90 ? 5.715 4.377 20.096 1.00 86.75 90 GLU A CA 1
ATOM 706 C C . GLU A 1 90 ? 6.302 3.590 18.917 1.00 86.75 90 GLU A C 1
ATOM 708 O O . GLU A 1 90 ? 7.463 3.790 18.559 1.00 86.75 90 GLU A O 1
ATOM 713 N N . VAL A 1 91 ? 5.485 2.771 18.240 1.00 83.56 91 VAL A N 1
ATOM 714 C CA . VAL A 1 91 ? 5.924 1.980 17.072 1.00 83.56 91 VAL A CA 1
ATOM 715 C C . VAL A 1 91 ? 6.472 2.884 15.967 1.00 83.56 91 VAL A C 1
ATOM 717 O O . VAL A 1 91 ? 7.491 2.579 15.345 1.00 83.56 91 VAL A O 1
ATOM 720 N N . LYS A 1 92 ? 5.827 4.030 15.730 1.00 81.06 92 LYS A N 1
ATOM 721 C CA . LYS A 1 92 ? 6.299 5.014 14.753 1.00 81.06 92 LYS A CA 1
ATOM 722 C C . LYS A 1 92 ? 7.696 5.545 15.097 1.00 81.06 92 LYS A C 1
ATOM 724 O O . LYS A 1 92 ? 8.525 5.661 14.193 1.00 81.06 92 LYS A O 1
ATOM 729 N N . GLU A 1 93 ? 7.964 5.875 16.359 1.00 82.25 93 GLU A N 1
ATOM 730 C CA . GLU A 1 93 ? 9.280 6.369 16.786 1.00 82.25 93 GLU A CA 1
ATOM 731 C C . GLU A 1 93 ? 10.357 5.277 16.701 1.00 82.25 93 GLU A C 1
ATOM 733 O O . GLU A 1 93 ? 11.460 5.543 16.223 1.00 82.25 93 GLU A O 1
ATOM 738 N N . GLU A 1 94 ? 10.035 4.028 17.043 1.00 83.81 94 GLU A N 1
ATOM 739 C CA . GLU A 1 94 ? 10.951 2.894 16.851 1.00 83.81 94 GLU A CA 1
ATOM 740 C C . GLU A 1 94 ? 11.327 2.688 15.380 1.00 83.81 94 GLU A C 1
ATOM 742 O O . GLU A 1 94 ? 12.502 2.514 15.045 1.00 83.81 94 GLU A O 1
ATOM 747 N N . MET A 1 95 ? 10.336 2.724 14.486 1.00 80.00 95 MET A N 1
ATOM 748 C CA . MET A 1 95 ? 10.556 2.591 13.044 1.00 80.00 95 MET A CA 1
ATOM 749 C C . MET A 1 95 ? 11.398 3.747 12.501 1.00 80.00 95 MET A C 1
ATOM 751 O O . MET A 1 95 ? 12.281 3.535 11.670 1.00 80.00 95 MET A O 1
ATOM 755 N N . ARG A 1 96 ? 11.174 4.965 13.008 1.00 81.50 96 ARG A N 1
ATOM 756 C CA . ARG A 1 96 ? 11.966 6.147 12.656 1.00 81.50 96 ARG A CA 1
ATOM 757 C C . ARG A 1 96 ? 13.424 6.008 13.089 1.00 81.50 96 ARG A C 1
ATOM 759 O O . ARG A 1 96 ? 14.304 6.342 12.304 1.00 81.50 96 ARG A O 1
ATOM 766 N N . MET A 1 97 ? 13.679 5.499 14.295 1.00 84.00 97 MET A N 1
ATOM 767 C CA . MET A 1 97 ? 15.038 5.266 14.796 1.00 84.00 97 MET A CA 1
ATOM 768 C C . MET A 1 97 ? 15.772 4.169 14.020 1.00 84.00 97 MET A C 1
ATOM 770 O O . MET A 1 97 ? 16.955 4.315 13.751 1.00 84.00 97 MET A O 1
ATOM 774 N N . LYS A 1 98 ? 15.084 3.093 13.614 1.00 79.50 98 LYS A N 1
ATOM 775 C CA . LYS A 1 98 ? 15.680 2.018 12.795 1.00 79.50 98 LYS A CA 1
ATOM 776 C C . LYS A 1 98 ? 16.023 2.453 11.367 1.00 79.50 98 LYS A C 1
ATOM 778 O O . LYS A 1 98 ? 16.841 1.805 10.720 1.00 79.50 98 LYS A O 1
ATOM 783 N N . ALA A 1 99 ? 15.349 3.481 10.857 1.00 75.62 99 ALA A N 1
ATOM 784 C CA . ALA A 1 99 ? 15.547 3.995 9.505 1.00 75.62 99 ALA A CA 1
ATOM 785 C C . ALA A 1 99 ? 16.616 5.104 9.408 1.00 75.62 99 ALA A C 1
ATOM 787 O O . ALA A 1 99 ? 16.968 5.476 8.287 1.00 75.62 99 ALA A O 1
ATOM 788 N N . ALA A 1 100 ? 17.079 5.644 10.543 1.00 65.12 100 ALA A N 1
ATOM 789 C CA . ALA A 1 100 ? 18.123 6.669 10.641 1.00 65.12 100 ALA A CA 1
ATOM 790 C C . ALA A 1 100 ? 19.524 6.043 10.715 1.00 65.12 100 ALA A C 1
ATOM 792 O O . ALA A 1 100 ? 20.446 6.638 10.113 1.00 65.12 100 ALA A O 1
#

InterPro domains:
  IPR012337 Ribonuclease H-like superfamily [SSF53098] (1-61)
  IPR036397 Ribonuclease H superfamily [G3DSA:3.30.420.10] (1-97)

Foldseek 3Di:
DPVVLVVVLVVVLCVVCDPNNVCSVVCSVVSVVCQQQDQDPVPRGGVVCVVPVDHDCDPVCCVLVPPVNDPVVPDDDPVSVVVSVVSSVVSVVVVVVVVD